Protein AF-I0X9M0-F1 (afdb_monomer_lite)

Radius of gyration: 10.09 Å; chains: 1; bounding box: 26×19×22 Å

Foldseek 3Di:
DWKKKFFFAFPCQVVCVPCVCVQDPQWAWPDTDGRMTIIDHDDDCVSVVVPPGTDDMDTDD

Structure (mmCIF, N/CA/C/O backbone):
data_AF-I0X9M0-F1
#
_entry.id   AF-I0X9M0-F1
#
loop_
_atom_site.group_PDB
_atom_site.id
_atom_site.type_symbol
_atom_site.label_atom_id
_atom_site.label_alt_id
_atom_site.label_comp_id
_atom_site.label_asym_id
_atom_site.label_entity_id
_atom_site.label_seq_id
_atom_site.pdbx_PDB_ins_code
_atom_site.Cartn_x
_atom_site.Cartn_y
_atom_site.Cartn_z
_atom_site.occupancy
_atom_site.B_iso_or_equiv
_atom_site.auth_seq_id
_atom_site.auth_comp_id
_atom_site.auth_asym_id
_atom_site.auth_atom_id
_atom_site.pdbx_PDB_model_num
ATOM 1 N N . MET A 1 1 ? -15.998 -0.612 7.392 1.00 67.69 1 MET A N 1
ATOM 2 C CA . MET A 1 1 ? -14.882 -0.932 6.481 1.00 67.69 1 MET A CA 1
ATOM 3 C C . MET A 1 1 ? -15.233 -0.513 5.077 1.00 67.69 1 MET A C 1
ATOM 5 O O . MET A 1 1 ? -16.076 -1.153 4.463 1.00 67.69 1 MET A O 1
ATOM 9 N N . ALA A 1 2 ? -14.596 0.553 4.610 1.00 84.56 2 ALA A N 1
ATOM 10 C CA . ALA A 1 2 ? -14.690 0.987 3.225 1.00 84.56 2 ALA A CA 1
ATOM 11 C C . ALA A 1 2 ? -13.556 0.374 2.396 1.00 84.56 2 ALA A C 1
ATOM 13 O O . ALA A 1 2 ? -12.494 0.038 2.939 1.00 84.56 2 ALA A O 1
ATOM 14 N N . GLU A 1 3 ? -13.800 0.206 1.100 1.00 90.19 3 GLU A N 1
ATOM 15 C CA . GLU A 1 3 ? -12.825 -0.308 0.147 1.00 90.19 3 GLU A CA 1
ATOM 16 C C . GLU A 1 3 ? -12.126 0.859 -0.549 1.00 90.19 3 GLU A C 1
ATOM 18 O O . GLU A 1 3 ? -12.732 1.853 -0.945 1.00 90.19 3 GLU A O 1
ATOM 23 N N . PHE A 1 4 ? -10.807 0.762 -0.651 1.00 90.12 4 PHE A N 1
ATOM 24 C CA . PHE A 1 4 ? -9.972 1.790 -1.242 1.00 90.12 4 PHE A CA 1
ATOM 25 C C . PHE A 1 4 ? -8.985 1.156 -2.203 1.00 90.12 4 PHE A C 1
ATOM 27 O O . PHE A 1 4 ? -8.434 0.080 -1.955 1.00 90.12 4 PHE A O 1
ATOM 34 N N . VAL A 1 5 ? -8.728 1.860 -3.294 1.00 91.06 5 VAL A N 1
ATOM 35 C CA . VAL A 1 5 ? -7.666 1.531 -4.233 1.00 91.06 5 VAL A CA 1
ATOM 36 C C . VAL A 1 5 ? -6.686 2.685 -4.242 1.00 91.06 5 VAL A C 1
ATOM 38 O O . VAL A 1 5 ? -7.070 3.801 -4.570 1.00 91.06 5 VAL A O 1
ATOM 41 N N . SER A 1 6 ? -5.424 2.433 -3.914 1.00 91.06 6 SER A N 1
ATOM 42 C CA . SER A 1 6 ? -4.374 3.445 -4.036 1.00 91.06 6 SER A CA 1
ATOM 43 C C . SER A 1 6 ? -3.396 3.078 -5.135 1.00 91.06 6 SER A C 1
ATOM 45 O O . SER A 1 6 ? -3.004 1.919 -5.253 1.00 91.06 6 SER A O 1
ATOM 47 N N . SER A 1 7 ? -2.996 4.056 -5.942 1.00 92.00 7 SER A N 1
ATOM 48 C CA . SER A 1 7 ? -1.925 3.883 -6.916 1.00 92.00 7 SER A CA 1
ATOM 49 C C . SER A 1 7 ? -0.570 4.181 -6.288 1.00 92.00 7 SER A C 1
ATOM 51 O O . SER A 1 7 ? -0.435 5.094 -5.474 1.00 92.00 7 SER A O 1
ATOM 53 N N . PHE A 1 8 ? 0.445 3.426 -6.683 1.00 91.31 8 PHE A N 1
ATOM 54 C CA . PHE A 1 8 ? 1.823 3.570 -6.226 1.00 91.31 8 PHE A CA 1
ATOM 55 C C . PHE A 1 8 ? 2.784 3.336 -7.398 1.00 91.31 8 PHE A C 1
ATOM 57 O O . PHE A 1 8 ? 2.370 2.912 -8.476 1.00 91.31 8 PHE A O 1
ATOM 64 N N . ALA A 1 9 ? 4.063 3.670 -7.233 1.00 88.19 9 ALA A N 1
ATOM 65 C CA . ALA A 1 9 ? 5.047 3.459 -8.294 1.00 88.19 9 ALA A CA 1
ATOM 66 C C . ALA A 1 9 ? 5.267 1.955 -8.559 1.00 88.19 9 ALA A C 1
ATOM 68 O O . ALA A 1 9 ? 5.486 1.180 -7.632 1.00 88.19 9 ALA A O 1
ATOM 69 N N . THR A 1 10 ? 5.235 1.529 -9.822 1.00 85.62 10 THR A N 1
ATOM 70 C CA . THR A 1 10 ? 5.506 0.132 -10.217 1.00 85.62 10 THR A CA 1
ATOM 71 C C . THR A 1 10 ? 6.865 -0.337 -9.686 1.00 85.62 10 THR A C 1
ATOM 73 O O . THR A 1 10 ? 7.827 0.436 -9.695 1.00 85.62 10 THR A O 1
ATOM 76 N N . GLY A 1 11 ? 6.954 -1.584 -9.214 1.00 85.00 11 GLY A N 1
ATOM 77 C CA . GLY A 1 11 ? 8.149 -2.124 -8.550 1.00 85.00 11 GLY A CA 1
ATOM 78 C C . GLY A 1 11 ? 8.229 -1.881 -7.036 1.00 85.00 11 GLY A C 1
ATOM 79 O O . GLY A 1 11 ? 9.160 -2.361 -6.395 1.00 85.00 11 GLY A O 1
ATOM 80 N N . PHE A 1 12 ? 7.255 -1.183 -6.438 1.00 87.12 12 PHE A N 1
ATOM 81 C CA . PHE A 1 12 ? 7.111 -1.062 -4.978 1.00 87.12 12 PHE A CA 1
ATOM 82 C C . PHE A 1 12 ? 6.115 -2.072 -4.386 1.00 87.12 12 PHE A C 1
ATOM 84 O O . PHE A 1 12 ? 5.734 -1.944 -3.227 1.00 87.12 12 PHE A O 1
ATOM 91 N N . GLU A 1 13 ? 5.684 -3.078 -5.148 1.00 89.75 13 GLU A N 1
ATOM 92 C CA . GLU A 1 13 ? 4.642 -4.034 -4.742 1.00 89.75 13 GLU A CA 1
ATOM 93 C C . GLU A 1 13 ? 4.992 -4.771 -3.441 1.00 89.75 13 GLU A C 1
ATOM 95 O O . GLU A 1 13 ? 4.171 -4.814 -2.524 1.00 89.75 13 GLU A O 1
ATOM 100 N N . ASP A 1 14 ? 6.223 -5.282 -3.326 1.00 88.81 14 ASP A N 1
ATOM 101 C CA . ASP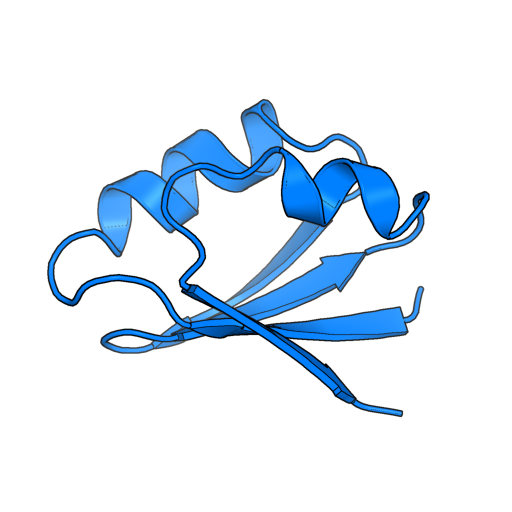 A 1 14 ? 6.719 -5.944 -2.112 1.00 88.81 14 ASP A CA 1
ATOM 102 C C . ASP A 1 14 ? 6.769 -4.993 -0.912 1.00 88.81 14 ASP A C 1
ATOM 104 O O . ASP A 1 14 ? 6.409 -5.368 0.206 1.00 88.81 14 ASP A O 1
ATOM 108 N N . LEU A 1 15 ? 7.178 -3.742 -1.144 1.00 88.06 15 LEU A N 1
ATOM 109 C CA . LEU A 1 15 ? 7.242 -2.727 -0.098 1.00 88.06 15 LEU A CA 1
ATOM 110 C C . LEU A 1 15 ? 5.837 -2.388 0.392 1.00 88.06 15 LEU A C 1
ATOM 112 O O . LEU A 1 15 ? 5.594 -2.415 1.591 1.00 88.06 15 LEU A O 1
ATOM 116 N N . VAL A 1 16 ? 4.892 -2.147 -0.515 1.00 89.75 16 VAL A N 1
ATOM 117 C CA . VAL A 1 16 ? 3.492 -1.879 -0.169 1.00 89.75 16 VAL A CA 1
ATOM 118 C C . VAL A 1 16 ? 2.891 -3.071 0.575 1.00 89.75 16 VAL A C 1
ATOM 120 O O . VAL A 1 16 ? 2.240 -2.886 1.594 1.00 89.75 16 VAL A O 1
ATOM 123 N N . ALA A 1 17 ? 3.127 -4.305 0.130 1.00 89.44 17 ALA A N 1
ATOM 124 C CA . ALA A 1 17 ? 2.581 -5.483 0.797 1.00 89.44 17 ALA A CA 1
ATOM 125 C C . ALA A 1 17 ? 3.116 -5.672 2.231 1.00 89.44 17 ALA A C 1
ATOM 127 O O . ALA A 1 17 ? 2.364 -6.097 3.112 1.00 89.44 17 ALA A O 1
ATOM 128 N N . ALA A 1 18 ? 4.393 -5.356 2.471 1.00 89.50 18 ALA A N 1
ATOM 129 C CA . ALA A 1 18 ? 5.054 -5.570 3.757 1.00 89.50 18 ALA A CA 1
ATOM 130 C C . ALA A 1 18 ? 4.929 -4.384 4.731 1.00 89.50 18 ALA A C 1
ATOM 132 O O . ALA A 1 18 ? 4.710 -4.595 5.928 1.00 89.50 18 ALA A O 1
ATOM 133 N N . ASP A 1 19 ? 5.080 -3.155 4.232 1.00 89.19 19 ASP A N 1
ATOM 134 C CA . ASP A 1 19 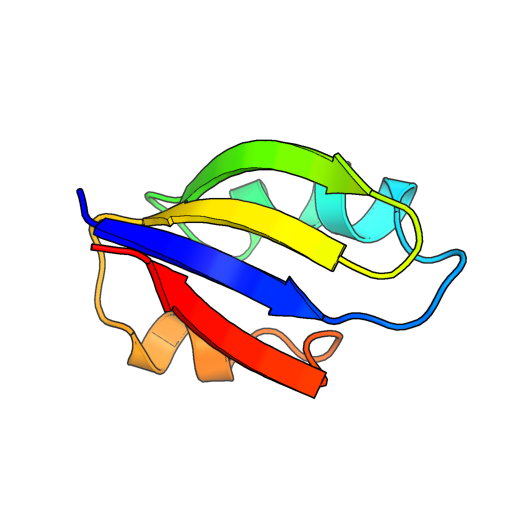? 5.132 -1.918 5.018 1.00 89.19 19 ASP A CA 1
ATOM 135 C C . ASP A 1 19 ? 3.740 -1.339 5.278 1.00 89.19 19 ASP A C 1
ATOM 137 O O . ASP A 1 19 ? 3.429 -0.982 6.411 1.00 89.19 19 ASP A O 1
ATOM 141 N N . PHE A 1 20 ? 2.857 -1.314 4.278 1.00 88.19 20 PHE A N 1
ATOM 142 C CA . PHE A 1 20 ? 1.547 -0.667 4.391 1.00 88.19 20 PHE A CA 1
ATOM 143 C C . PHE A 1 20 ? 0.695 -1.135 5.588 1.00 88.19 20 PHE A C 1
ATOM 145 O O . PHE A 1 20 ? 0.187 -0.275 6.314 1.00 88.19 20 PHE A O 1
ATOM 152 N N . PRO A 1 21 ? 0.559 -2.447 5.888 1.00 88.00 21 PRO A N 1
ATOM 153 C CA . PRO A 1 21 ? -0.191 -2.890 7.065 1.00 88.00 21 PRO A CA 1
ATOM 154 C C . PRO A 1 21 ? 0.522 -2.607 8.396 1.00 88.00 21 PRO A C 1
ATOM 156 O O . PRO A 1 21 ? -0.121 -2.644 9.446 1.00 88.00 21 PRO A O 1
ATOM 159 N N . GLN A 1 22 ? 1.829 -2.329 8.376 1.00 86.75 22 GLN A N 1
ATOM 160 C CA . GLN A 1 22 ? 2.588 -1.913 9.559 1.00 86.75 22 GLN A CA 1
ATOM 161 C C . GLN A 1 22 ? 2.494 -0.400 9.783 1.00 86.75 22 GLN A C 1
ATOM 163 O O . GLN A 1 22 ? 2.334 0.044 10.921 1.00 86.75 22 GLN A O 1
ATOM 168 N N . ALA A 1 23 ? 2.558 0.378 8.702 1.00 85.19 23 ALA A N 1
ATOM 169 C CA . ALA A 1 23 ? 2.475 1.831 8.714 1.00 85.19 23 ALA A CA 1
ATOM 170 C C . ALA A 1 23 ? 1.062 2.323 9.059 1.00 85.19 23 ALA A C 1
ATOM 172 O O . ALA A 1 23 ? 0.904 3.281 9.819 1.00 85.19 23 ALA A O 1
ATOM 173 N N . VAL A 1 24 ? 0.027 1.648 8.545 1.00 85.50 24 VAL A N 1
ATOM 174 C CA . VAL A 1 24 ? -1.377 2.027 8.737 1.00 85.50 24 VAL A CA 1
ATOM 175 C C . VAL A 1 24 ? -2.123 0.931 9.494 1.00 85.50 24 VAL A C 1
ATOM 177 O O . VAL A 1 24 ?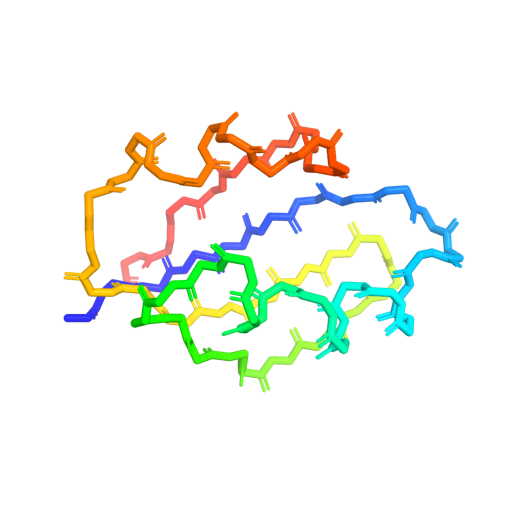 -2.479 -0.119 8.959 1.00 85.50 24 VAL A O 1
ATOM 180 N N . LYS A 1 25 ? -2.419 1.191 10.772 1.00 84.06 25 LYS A N 1
ATOM 181 C CA . LYS A 1 25 ? -3.245 0.284 11.580 1.00 84.06 25 LYS A CA 1
ATOM 182 C C . LYS A 1 25 ? -4.688 0.276 11.078 1.00 84.06 25 LYS A C 1
ATOM 184 O O . LYS A 1 25 ? -5.266 1.324 10.816 1.00 84.06 25 LYS A O 1
ATOM 189 N N . GLY A 1 26 ? -5.290 -0.911 11.008 1.00 86.44 26 GLY A N 1
ATOM 190 C CA . GLY A 1 26 ? -6.675 -1.080 10.547 1.00 86.44 26 GLY A CA 1
ATOM 191 C C . GLY A 1 26 ? -6.819 -1.194 9.029 1.00 86.44 26 GLY A C 1
ATOM 192 O O . GLY A 1 26 ? -7.942 -1.172 8.523 1.00 86.44 26 GLY A O 1
ATOM 193 N N . VAL A 1 27 ? -5.702 -1.333 8.308 1.00 90.06 27 VAL A N 1
ATOM 194 C CA . VAL A 1 27 ? -5.684 -1.686 6.889 1.00 90.06 27 VAL A CA 1
ATOM 195 C C . VAL A 1 27 ? -5.706 -3.202 6.716 1.00 90.06 27 VAL A C 1
ATOM 197 O O . VAL A 1 27 ? -5.049 -3.948 7.444 1.00 90.06 27 VAL A O 1
ATOM 200 N N . LYS A 1 28 ? -6.454 -3.665 5.720 1.00 90.81 28 LYS A N 1
ATOM 201 C CA . LYS A 1 28 ? -6.454 -5.053 5.268 1.00 90.81 28 LYS A CA 1
ATOM 202 C C . LYS A 1 28 ? -6.310 -5.075 3.758 1.00 90.81 28 LYS A C 1
ATOM 204 O O . LYS A 1 28 ? -7.261 -4.775 3.042 1.00 90.81 28 LYS A O 1
ATOM 209 N N . ILE A 1 29 ? -5.130 -5.448 3.278 1.00 91.25 29 ILE A N 1
ATOM 210 C CA . ILE A 1 29 ? -4.883 -5.600 1.845 1.00 91.25 29 ILE A CA 1
ATOM 211 C C . ILE A 1 29 ? -5.763 -6.734 1.310 1.00 91.25 29 ILE A C 1
ATOM 213 O O . ILE A 1 29 ? -5.772 -7.839 1.851 1.00 91.25 29 ILE A O 1
ATOM 217 N N . ILE A 1 30 ? -6.526 -6.436 0.261 1.00 91.94 30 ILE A N 1
ATOM 218 C CA . ILE A 1 30 ? -7.328 -7.412 -0.479 1.00 91.94 30 ILE A CA 1
ATOM 219 C C . ILE A 1 30 ? -6.479 -7.991 -1.603 1.00 91.94 30 ILE A C 1
ATOM 221 O O . ILE A 1 30 ? -6.433 -9.207 -1.783 1.00 91.94 30 ILE A O 1
ATOM 225 N N . LYS A 1 31 ? -5.826 -7.115 -2.375 1.00 91.69 31 LYS A N 1
ATOM 226 C CA . LYS A 1 31 ? -5.009 -7.505 -3.520 1.00 91.69 31 LYS A CA 1
ATOM 227 C C . LYS A 1 31 ? -4.022 -6.406 -3.893 1.00 91.69 31 LYS A C 1
ATOM 229 O O . LYS A 1 31 ? -4.371 -5.231 -3.864 1.00 91.69 31 LYS A O 1
ATOM 234 N N . VAL A 1 32 ? -2.818 -6.802 -4.281 1.00 90.88 32 VAL A N 1
ATOM 235 C CA . VAL A 1 32 ? -1.824 -5.913 -4.887 1.00 90.88 32 VAL A CA 1
ATOM 236 C C . VAL A 1 32 ? -1.775 -6.226 -6.381 1.00 90.88 32 VAL A C 1
ATOM 238 O O . VAL A 1 32 ? -1.831 -7.391 -6.779 1.00 90.88 32 VAL A O 1
ATOM 241 N N . TYR A 1 33 ? -1.744 -5.180 -7.188 1.00 89.38 33 TYR A N 1
ATOM 242 C CA . TYR A 1 33 ? -1.581 -5.187 -8.633 1.00 89.38 33 TYR A CA 1
ATOM 243 C C . TYR A 1 33 ? -0.339 -4.362 -8.979 1.00 89.38 33 TYR A C 1
ATOM 245 O O . TYR A 1 33 ? 0.111 -3.549 -8.168 1.00 89.38 33 TYR A O 1
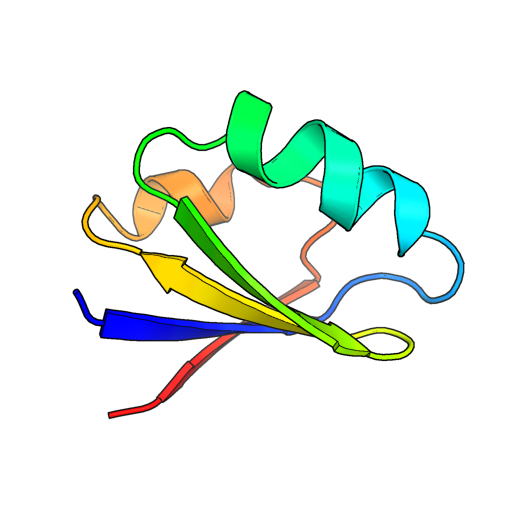ATOM 253 N N . ASP A 1 34 ? 0.160 -4.509 -10.202 1.00 88.25 34 ASP A N 1
ATOM 254 C CA . ASP A 1 34 ? 1.261 -3.686 -10.698 1.00 88.25 34 ASP A CA 1
ATOM 255 C C . ASP A 1 34 ? 0.853 -2.199 -10.699 1.00 88.25 34 ASP A C 1
ATOM 257 O O . ASP A 1 34 ? -0.011 -1.765 -11.464 1.00 88.25 34 ASP A O 1
ATOM 261 N N . GLY A 1 35 ? 1.405 -1.438 -9.750 1.00 89.06 35 GLY A N 1
ATOM 262 C CA . GLY A 1 35 ? 1.123 -0.014 -9.548 1.00 89.06 35 GLY A CA 1
ATOM 263 C C . GLY A 1 35 ? -0.175 0.333 -8.801 1.00 89.06 35 GLY A C 1
ATOM 264 O O . GLY A 1 35 ? -0.476 1.520 -8.654 1.00 89.06 35 GLY A O 1
ATOM 265 N N . PHE A 1 36 ? -0.947 -0.643 -8.303 1.00 91.75 36 PHE A N 1
ATOM 266 C CA . PHE A 1 36 ? -2.175 -0.383 -7.531 1.00 91.75 36 PHE A CA 1
ATOM 267 C C . PHE A 1 36 ? -2.369 -1.360 -6.376 1.00 91.75 36 PHE A C 1
ATOM 269 O O . PHE A 1 36 ? -2.158 -2.559 -6.511 1.00 91.75 36 PHE A O 1
ATOM 276 N N . VAL A 1 37 ? -2.840 -0.881 -5.228 1.00 92.25 37 VAL A N 1
ATOM 277 C CA . VAL A 1 37 ? -3.203 -1.725 -4.085 1.00 92.25 37 VAL A CA 1
ATOM 278 C C . VAL A 1 37 ? -4.671 -1.537 -3.762 1.00 92.25 37 VAL A C 1
ATOM 280 O O . VAL A 1 37 ? -5.132 -0.422 -3.550 1.00 92.25 37 VAL A O 1
ATOM 283 N N . HIS A 1 38 ? -5.400 -2.645 -3.715 1.00 93.00 38 HIS A N 1
ATOM 284 C CA . HIS A 1 38 ? -6.77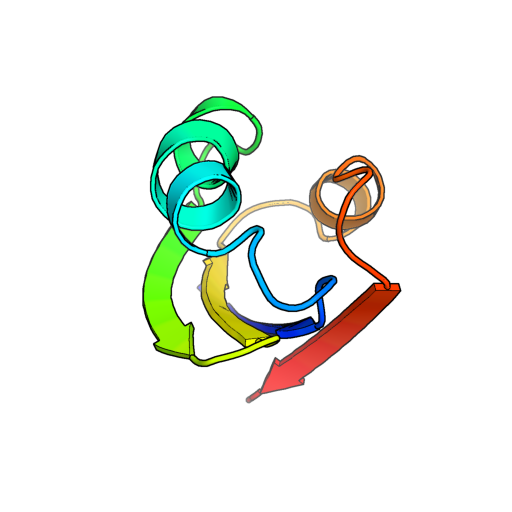5 -2.712 -3.252 1.00 93.00 38 HIS A CA 1
ATOM 285 C C . HIS A 1 38 ? -6.795 -3.197 -1.803 1.00 93.00 38 HIS A C 1
ATOM 287 O O . HIS A 1 38 ? -6.247 -4.257 -1.482 1.00 93.00 38 HIS A O 1
ATOM 293 N N . TYR A 1 39 ? -7.426 -2.433 -0.920 1.00 92.25 39 TYR A N 1
ATOM 294 C CA . TYR A 1 39 ? -7.458 -2.705 0.510 1.00 92.25 39 TYR A CA 1
ATOM 295 C C . TYR A 1 39 ? -8.751 -2.215 1.156 1.00 92.25 39 TYR A C 1
ATOM 297 O O . TYR A 1 39 ? -9.422 -1.313 0.668 1.00 92.25 39 TYR A O 1
ATOM 305 N N . ARG A 1 40 ? -9.083 -2.804 2.302 1.00 91.00 40 ARG A N 1
ATOM 306 C CA . ARG A 1 40 ? -10.097 -2.291 3.223 1.00 91.00 40 ARG A CA 1
ATOM 307 C C . ARG A 1 40 ? -9.438 -1.465 4.293 1.00 91.00 40 ARG A C 1
ATOM 309 O O . ARG A 1 40 ? -8.410 -1.864 4.838 1.00 91.00 40 ARG A O 1
ATOM 316 N N . PHE A 1 41 ? -10.070 -0.358 4.630 1.00 89.75 41 PHE A N 1
ATOM 317 C CA . PHE A 1 41 ? -9.627 0.492 5.714 1.00 89.75 41 PHE A CA 1
ATOM 318 C C . PHE A 1 41 ? -10.825 0.939 6.549 1.00 89.75 41 PHE A C 1
ATOM 320 O O . PHE A 1 41 ? -11.895 1.261 6.028 1.00 89.75 41 PHE A O 1
ATOM 327 N N . ASP A 1 42 ? -10.653 0.877 7.866 1.00 85.44 42 ASP A N 1
ATOM 328 C CA . ASP A 1 42 ? -11.685 1.222 8.853 1.00 85.44 42 ASP A CA 1
ATOM 329 C C . ASP A 1 42 ? -11.324 2.471 9.675 1.00 85.44 42 ASP A C 1
ATOM 331 O O . ASP A 1 42 ? -12.039 2.840 10.600 1.00 85.44 42 ASP A O 1
ATOM 335 N N . GLY A 1 43 ? -10.193 3.111 9.362 1.00 82.50 43 GLY A N 1
ATOM 336 C CA . GLY A 1 43 ? -9.698 4.287 10.072 1.00 82.50 43 GLY A CA 1
ATOM 337 C C . GLY A 1 43 ? -10.048 5.613 9.396 1.00 82.50 43 GLY A C 1
ATOM 338 O O . GLY A 1 43 ? -10.917 5.707 8.530 1.00 82.50 43 GLY A O 1
ATOM 339 N N . ASN A 1 44 ? -9.341 6.667 9.804 1.00 80.88 44 ASN A N 1
ATOM 340 C CA . ASN A 1 44 ? -9.502 8.003 9.242 1.00 80.88 44 ASN A CA 1
ATOM 341 C C . ASN A 1 44 ? -8.725 8.117 7.928 1.00 80.88 44 ASN A C 1
ATOM 343 O O . ASN A 1 44 ? -7.522 7.872 7.907 1.00 80.88 44 ASN A O 1
ATOM 347 N N . SER A 1 45 ? -9.382 8.514 6.838 1.00 75.56 45 SER A N 1
ATOM 348 C CA . SER A 1 45 ? -8.755 8.660 5.515 1.00 75.56 45 SER A CA 1
ATOM 349 C C . SER A 1 45 ? -7.518 9.569 5.513 1.00 75.56 45 SER A C 1
ATOM 351 O O . SER A 1 45 ? -6.638 9.372 4.680 1.00 75.56 45 SER A O 1
ATOM 353 N N . ARG A 1 46 ? -7.376 10.476 6.491 1.00 79.44 46 ARG A N 1
ATOM 354 C CA . ARG A 1 46 ? -6.145 11.258 6.717 1.00 79.44 46 ARG A CA 1
ATOM 355 C C . ARG A 1 46 ? -4.900 10.421 7.003 1.00 79.44 46 ARG A C 1
ATOM 357 O O . ARG A 1 46 ? -3.789 10.884 6.771 1.00 79.44 46 ARG A O 1
ATOM 364 N N . ASP A 1 47 ? -5.045 9.216 7.544 1.00 81.50 47 ASP A N 1
ATOM 365 C CA . ASP A 1 47 ? -3.905 8.325 7.771 1.00 81.50 47 ASP A CA 1
ATOM 366 C C . ASP A 1 47 ? -3.386 7.721 6.459 1.00 81.50 47 ASP A C 1
ATOM 368 O O . ASP A 1 47 ? -2.198 7.426 6.362 1.00 81.50 47 ASP A O 1
ATOM 372 N N . LEU A 1 48 ? -4.230 7.631 5.424 1.00 80.69 48 LEU A N 1
ATOM 373 C CA . LEU A 1 48 ? -3.817 7.212 4.081 1.00 80.69 48 LEU A CA 1
ATOM 374 C C . LEU A 1 48 ? -2.990 8.298 3.377 1.00 80.69 48 LEU A C 1
ATOM 376 O O . LEU A 1 48 ? -2.110 7.971 2.588 1.00 80.69 48 LEU A O 1
ATOM 380 N N . GLU A 1 49 ? -3.207 9.577 3.705 1.00 80.25 49 GLU A N 1
ATOM 381 C CA . GLU A 1 49 ? -2.404 10.700 3.185 1.00 80.25 49 GLU A CA 1
ATOM 382 C C . GLU A 1 49 ? -0.956 10.691 3.708 1.00 80.25 49 GLU A C 1
ATOM 384 O O . GLU A 1 49 ? -0.082 11.334 3.133 1.00 80.25 49 GLU A O 1
ATOM 389 N N . LYS A 1 50 ? -0.674 9.957 4.794 1.00 81.75 50 LYS A N 1
ATOM 390 C CA . LYS A 1 50 ? 0.682 9.823 5.356 1.00 81.75 50 LYS A CA 1
ATOM 391 C C . LYS A 1 50 ? 1.529 8.779 4.626 1.00 81.75 50 LYS A C 1
ATOM 393 O O . LYS A 1 50 ? 2.721 8.654 4.906 1.00 81.75 50 LYS A O 1
ATOM 398 N N . VAL A 1 51 ? 0.926 8.011 3.721 1.00 84.12 51 VAL A N 1
ATOM 399 C CA . VAL A 1 51 ? 1.597 6.941 2.988 1.00 84.12 51 VAL A CA 1
ATOM 400 C C . VAL A 1 51 ? 2.371 7.544 1.820 1.00 84.12 51 VAL A C 1
ATOM 402 O O . VAL A 1 51 ? 1.821 7.837 0.764 1.00 84.12 51 VAL A O 1
ATOM 405 N N . ILE A 1 52 ? 3.675 7.721 2.020 1.00 82.62 52 ILE A N 1
ATOM 406 C CA . ILE A 1 52 ? 4.576 8.456 1.115 1.00 82.62 52 ILE A CA 1
ATOM 407 C C . ILE A 1 52 ? 4.670 7.904 -0.315 1.00 82.62 52 ILE A C 1
ATOM 409 O O . ILE A 1 52 ? 5.057 8.633 -1.221 1.00 82.62 52 ILE A O 1
ATOM 413 N N . TYR A 1 53 ? 4.361 6.624 -0.523 1.00 83.75 53 TYR A N 1
ATOM 414 C CA . TYR A 1 53 ? 4.446 5.965 -1.830 1.00 83.75 53 TYR A CA 1
ATOM 415 C C . TYR A 1 53 ? 3.105 5.913 -2.572 1.00 83.75 53 TYR A C 1
ATOM 417 O O . TYR A 1 53 ? 3.056 5.414 -3.699 1.00 83.75 53 TYR A O 1
ATOM 425 N N . PHE A 1 54 ? 2.022 6.420 -1.977 1.00 88.56 54 PHE A N 1
ATOM 426 C CA . PHE A 1 54 ? 0.743 6.544 -2.664 1.00 88.56 54 PHE A CA 1
ATOM 427 C C . PHE A 1 54 ? 0.668 7.845 -3.455 1.00 88.56 54 PHE A C 1
ATOM 429 O O . PHE A 1 54 ? 0.903 8.929 -2.933 1.00 88.56 54 PHE A O 1
ATOM 436 N N . ASN A 1 55 ? 0.305 7.721 -4.730 1.00 85.75 55 ASN A N 1
ATOM 437 C CA . ASN A 1 55 ? 0.091 8.855 -5.621 1.00 85.75 55 ASN A CA 1
ATOM 438 C C . ASN A 1 55 ? -1.363 9.327 -5.577 1.00 85.75 55 ASN A C 1
ATOM 440 O O . ASN A 1 55 ? -1.625 10.519 -5.464 1.00 85.75 55 ASN A O 1
ATOM 444 N N . ASN A 1 56 ? -2.314 8.397 -5.685 1.00 85.62 56 ASN A N 1
ATOM 445 C CA . ASN A 1 56 ? -3.746 8.686 -5.633 1.00 85.62 56 ASN A CA 1
ATOM 446 C C . ASN A 1 56 ? -4.469 7.608 -4.835 1.00 85.62 56 ASN A C 1
ATOM 448 O O . ASN A 1 56 ? -4.087 6.444 -4.900 1.00 85.62 56 ASN A O 1
ATOM 452 N N . THR A 1 57 ? -5.544 7.988 -4.148 1.00 86.25 57 THR A N 1
ATOM 453 C CA . THR A 1 57 ? -6.421 7.068 -3.417 1.00 86.25 57 THR A CA 1
ATOM 454 C C . THR A 1 57 ? -7.851 7.248 -3.908 1.00 86.25 57 THR A C 1
ATOM 456 O O . THR A 1 57 ? -8.394 8.350 -3.885 1.00 86.25 57 THR A O 1
ATOM 459 N N . PHE A 1 58 ? -8.454 6.155 -4.351 1.00 86.19 58 PHE A N 1
ATOM 460 C CA . PHE A 1 58 ? -9.809 6.063 -4.870 1.00 86.19 58 PHE A CA 1
ATOM 461 C C . PHE A 1 58 ? -10.672 5.302 -3.867 1.00 86.19 58 PHE A C 1
ATOM 463 O O . PHE A 1 58 ? -10.263 4.261 -3.355 1.00 86.19 58 PHE A O 1
ATOM 470 N N . PHE A 1 59 ? -11.865 5.815 -3.593 1.00 84.81 59 PHE A N 1
ATOM 471 C CA . PHE A 1 59 ? -12.870 5.137 -2.780 1.00 84.81 59 PHE A CA 1
ATOM 472 C C . PHE A 1 59 ? -13.720 4.233 -3.682 1.00 84.81 59 PHE A C 1
ATOM 474 O O . PHE A 1 59 ? -14.238 4.706 -4.694 1.00 84.81 59 PHE A O 1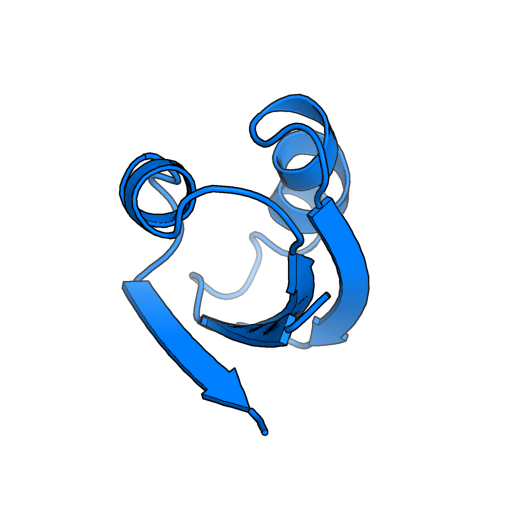
ATOM 481 N N . CYS A 1 60 ? -13.845 2.954 -3.332 1.00 72.00 60 CYS A N 1
ATOM 482 C CA . CYS A 1 60 ? -14.825 2.036 -3.909 1.00 72.00 60 CYS A CA 1
ATOM 483 C C . CYS A 1 60 ? -15.919 1.792 -2.863 1.00 72.00 60 CYS A C 1
ATOM 485 O O . CYS A 1 60 ? -15.616 1.333 -1.761 1.00 72.00 60 CYS A O 1
ATOM 487 N N . ASP A 1 61 ? -17.157 2.139 -3.218 1.00 61.56 61 ASP A N 1
ATOM 488 C CA . ASP A 1 61 ? -18.372 1.785 -2.470 1.00 61.56 61 ASP A CA 1
ATOM 489 C C . ASP A 1 61 ? -18.847 0.379 -2.859 1.00 61.56 61 ASP A C 1
ATOM 491 O O . ASP A 1 61 ? -18.878 0.097 -4.085 1.00 61.56 61 ASP A O 1
#

Sequence (61 aa):
MAEFVSSFATGFEDLVAADFPQAVKGVKIIKVYDGFVHYRFDGNSRDLEKVIYFNNTFFCD

pLDDT: mean 86.31, std 5.83, range [61.56, 93.0]

Secondary structure (DSSP, 8-state):
-EEEEEEE-TT-HHHHHHHHHHHSTTEEEEEEETTEEEEEE-S-GGGGGG-TTEEEEEEE-